Protein AF-A0A9X0WF75-F1 (afdb_monomer_lite)

Organism: NCBI:txid382777

Sequence (83 aa):
MQLSISEGVVRRFEQDQRSISLYVAPKFHEMDFEYKRVIAVAFLEWNKQTHPNAEMVFFFDSRDRKRLGHYAFGNLKLDRPLR

Secondary structure (DSSP, 8-state):
---GGGTTTEEEEEE-SSEEEEEE-THHHHS-HHHHHHHHHHHHHHHTTT-TT--EEEEEETTT--EEEEEETTEEEESS---

pLDDT: mean 89.61, std 8.68, range [56.81, 96.75]

Structure (mmCIF, N/CA/C/O backbone):
data_AF-A0A9X0WF75-F1
#
_entry.id   AF-A0A9X0WF75-F1
#
loop_
_atom_site.group_PDB
_atom_site.id
_atom_site.type_symbol
_atom_site.label_atom_id
_atom_site.label_alt_id
_atom_site.label_comp_id
_atom_site.label_asym_id
_atom_site.label_entity_id
_atom_site.label_seq_id
_atom_site.pdbx_PDB_ins_code
_atom_site.Cartn_x
_atom_site.Cartn_y
_atom_site.Cartn_z
_atom_site.occupancy
_atom_site.B_iso_or_equiv
_atom_site.auth_seq_id
_atom_site.auth_comp_id
_atom_site.auth_asym_id
_atom_site.auth_atom_id
_atom_site.pdbx_PDB_model_num
ATOM 1 N N . MET A 1 1 ? -10.285 12.194 -2.051 1.00 56.81 1 MET A N 1
ATOM 2 C CA . MET A 1 1 ? -9.090 12.857 -1.490 1.00 56.81 1 MET A CA 1
ATOM 3 C C . MET A 1 1 ? -7.860 12.122 -1.990 1.00 56.81 1 MET A C 1
ATOM 5 O O . MET A 1 1 ? -7.888 10.898 -1.998 1.00 56.81 1 MET A O 1
ATOM 9 N N . GLN A 1 2 ? -6.837 12.833 -2.463 1.00 60.06 2 GLN A N 1
ATOM 10 C CA . GLN A 1 2 ? -5.609 12.237 -2.994 1.00 60.06 2 GLN A CA 1
ATOM 11 C C . GLN A 1 2 ? -4.434 12.727 -2.143 1.00 60.06 2 GLN A C 1
ATOM 13 O O . GLN A 1 2 ? -4.247 13.931 -2.003 1.00 60.06 2 GLN A O 1
ATOM 18 N N . LEU A 1 3 ? -3.691 11.806 -1.523 1.00 75.81 3 LEU A N 1
ATOM 19 C CA . LEU A 1 3 ? -2.500 12.144 -0.738 1.00 75.81 3 LEU A CA 1
ATOM 20 C C . LEU A 1 3 ? -1.389 12.570 -1.706 1.00 75.81 3 LEU A C 1
ATOM 22 O O . LEU A 1 3 ? -1.069 11.798 -2.612 1.00 75.81 3 LEU A O 1
ATOM 26 N N . SER A 1 4 ? -0.779 13.744 -1.516 1.00 79.44 4 SER A N 1
ATOM 27 C CA . SER A 1 4 ? 0.256 14.285 -2.421 1.00 79.44 4 SER A CA 1
ATOM 28 C C . SER A 1 4 ? 1.424 13.315 -2.641 1.00 79.44 4 SER A C 1
ATOM 30 O O . SER A 1 4 ? 1.928 13.182 -3.749 1.00 79.44 4 SER A O 1
ATOM 32 N N . ILE A 1 5 ? 1.786 12.531 -1.618 1.00 77.75 5 ILE A N 1
ATOM 33 C CA . ILE A 1 5 ? 2.843 11.506 -1.697 1.00 77.75 5 ILE A CA 1
ATOM 34 C C . ILE A 1 5 ? 2.518 10.332 -2.635 1.00 77.75 5 ILE A C 1
ATOM 36 O O . ILE A 1 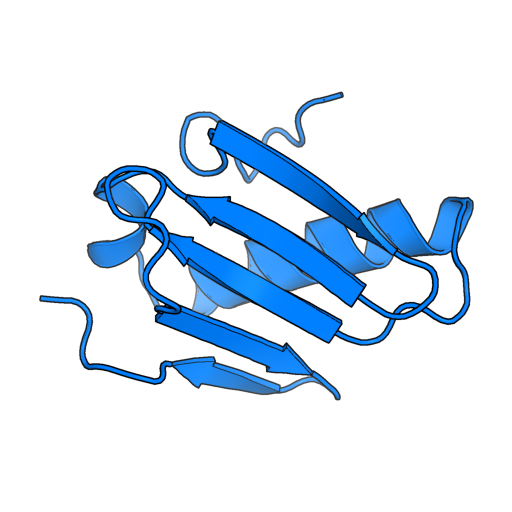5 ? 3.374 9.524 -2.975 1.00 77.75 5 ILE A O 1
ATOM 40 N N . SER A 1 6 ? 1.261 10.217 -3.050 1.00 82.38 6 SER A N 1
ATOM 41 C CA . SER A 1 6 ? 0.766 9.163 -3.934 1.00 82.38 6 SER A CA 1
ATOM 42 C C . SER A 1 6 ? 0.331 9.692 -5.299 1.00 82.38 6 SER A C 1
ATOM 44 O O . SER A 1 6 ? -0.261 8.948 -6.089 1.00 82.38 6 SER A O 1
ATOM 46 N N . GLU A 1 7 ? 0.599 10.968 -5.593 1.00 83.44 7 GLU A N 1
ATOM 47 C CA . GLU A 1 7 ? 0.096 11.637 -6.787 1.00 83.44 7 GLU A CA 1
ATOM 48 C C . GLU A 1 7 ? 0.560 10.930 -8.068 1.00 83.44 7 GLU A C 1
ATOM 50 O O . GLU A 1 7 ? 1.734 10.613 -8.283 1.00 83.44 7 GLU A O 1
ATOM 55 N N . GLY A 1 8 ? -0.412 10.570 -8.907 1.00 85.12 8 GLY A N 1
ATOM 56 C CA . GLY A 1 8 ? -0.219 9.752 -10.105 1.00 85.12 8 GLY A CA 1
ATOM 57 C C . GLY A 1 8 ? 0.228 8.301 -9.861 1.00 85.12 8 GLY A C 1
ATOM 58 O O . GLY A 1 8 ? 0.285 7.541 -10.827 1.00 85.12 8 GLY A O 1
ATOM 59 N N . VAL A 1 9 ? 0.578 7.905 -8.628 1.00 93.12 9 VAL A N 1
ATOM 60 C CA . VAL A 1 9 ? 0.969 6.530 -8.268 1.00 93.12 9 VAL A CA 1
ATOM 61 C C . VAL A 1 9 ? -0.270 5.715 -7.932 1.00 93.12 9 VAL A C 1
ATOM 63 O O . VAL A 1 9 ? -0.492 4.678 -8.542 1.00 93.12 9 VAL A O 1
ATOM 66 N N . VAL A 1 10 ? -1.103 6.182 -7.003 1.00 94.75 10 VAL A N 1
ATOM 67 C CA . VAL A 1 10 ? -2.358 5.506 -6.650 1.00 94.75 10 VAL A CA 1
ATOM 68 C C . VAL A 1 10 ? -3.462 6.035 -7.560 1.00 94.75 10 VAL A C 1
ATOM 70 O O . VAL A 1 10 ? -3.729 7.234 -7.599 1.00 94.75 10 VAL A O 1
ATOM 73 N N . ARG A 1 11 ? -4.087 5.139 -8.330 1.00 93.81 11 ARG A N 1
ATOM 74 C CA . ARG A 1 11 ? -5.168 5.467 -9.277 1.00 93.81 11 ARG A CA 1
ATOM 75 C C . ARG A 1 11 ? -6.544 5.352 -8.641 1.00 93.81 11 ARG A C 1
ATOM 77 O O . ARG A 1 11 ? -7.444 6.116 -8.967 1.00 93.81 11 ARG A O 1
ATOM 84 N N . ARG A 1 12 ? -6.698 4.373 -7.758 1.00 93.88 12 ARG A N 1
ATOM 85 C CA . ARG A 1 12 ? -7.922 4.072 -7.019 1.00 93.88 12 ARG A CA 1
ATOM 86 C C . ARG A 1 12 ? -7.528 3.409 -5.713 1.00 93.88 12 ARG A C 1
ATOM 88 O O . ARG A 1 12 ? -6.504 2.732 -5.647 1.00 93.88 12 ARG A O 1
ATOM 95 N N . PHE A 1 13 ? -8.368 3.567 -4.707 1.00 93.81 13 PHE A N 1
ATOM 96 C CA . PHE A 1 13 ? -8.297 2.764 -3.504 1.00 93.81 13 PHE A CA 1
ATOM 97 C C . PHE A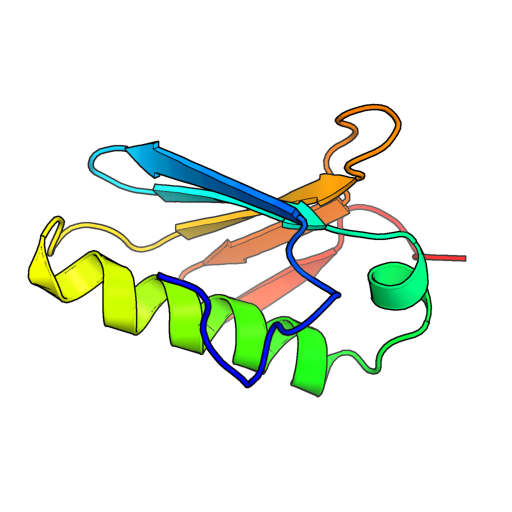 1 13 ? -9.688 2.261 -3.125 1.00 93.81 13 PHE A C 1
ATOM 99 O O . PHE A 1 13 ? -10.699 2.847 -3.513 1.00 93.81 13 PHE A O 1
ATOM 106 N N . GLU A 1 14 ? -9.716 1.166 -2.385 1.00 94.06 14 GLU A N 1
ATOM 107 C CA . GLU A 1 14 ? -10.902 0.611 -1.745 1.00 94.06 14 GLU A CA 1
ATOM 108 C C . GLU A 1 14 ? -10.570 0.377 -0.279 1.00 94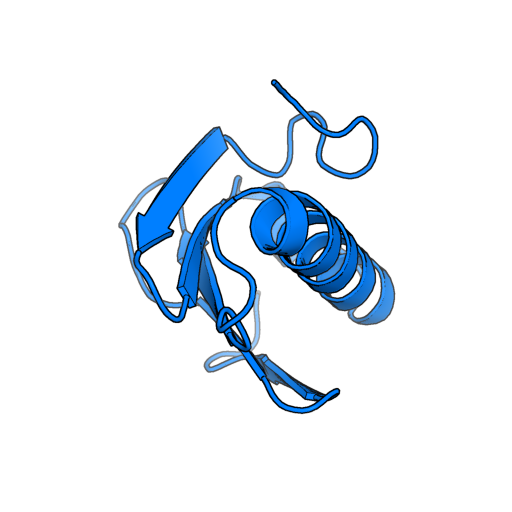.06 14 GLU A C 1
ATOM 110 O O . GLU A 1 14 ? -9.441 0.017 0.053 1.00 94.06 14 GLU A O 1
ATOM 115 N N . GLN A 1 15 ? -11.540 0.615 0.593 1.00 91.12 15 GLN A N 1
ATOM 116 C CA . GLN A 1 15 ? -11.380 0.478 2.034 1.00 91.12 15 GLN A CA 1
ATOM 117 C C . GLN A 1 15 ? -12.372 -0.552 2.543 1.00 91.12 15 GLN A C 1
ATOM 119 O O . GLN A 1 15 ? -13.535 -0.558 2.138 1.00 91.12 15 GLN A O 1
ATOM 124 N N . ASP A 1 16 ? -11.907 -1.383 3.460 1.00 87.38 16 ASP A N 1
ATOM 125 C CA . ASP A 1 16 ? -12.750 -2.197 4.315 1.00 87.38 16 ASP A CA 1
ATOM 126 C C . ASP A 1 16 ? -12.387 -1.943 5.790 1.00 87.38 16 ASP A C 1
ATOM 128 O O . ASP A 1 16 ? -11.537 -1.109 6.115 1.00 87.38 16 ASP A O 1
ATOM 132 N N . GLN A 1 17 ? -13.055 -2.640 6.710 1.00 86.12 17 GLN A N 1
ATOM 133 C CA . GLN A 1 17 ? -12.868 -2.425 8.148 1.00 86.12 17 GLN A CA 1
ATOM 134 C C . GLN A 1 17 ? -11.448 -2.722 8.660 1.00 86.12 17 GLN A C 1
ATOM 136 O O . GLN A 1 17 ? -11.102 -2.262 9.747 1.00 86.12 17 GLN A O 1
ATOM 141 N N . ARG A 1 18 ? -10.656 -3.523 7.939 1.00 89.81 18 ARG A N 1
ATOM 142 C CA . ARG A 1 18 ? -9.339 -4.017 8.378 1.00 89.81 18 ARG A CA 1
ATOM 143 C C . ARG A 1 18 ? -8.212 -3.723 7.390 1.00 89.81 18 ARG A C 1
ATOM 145 O O . ARG A 1 18 ? -7.040 -3.881 7.741 1.00 89.81 18 ARG A O 1
ATOM 152 N N . SER A 1 19 ? -8.533 -3.315 6.169 1.00 93.62 19 SER A N 1
ATOM 153 C CA . SER A 1 19 ? -7.577 -3.206 5.083 1.00 93.62 19 SER A CA 1
ATOM 154 C C . SER A 1 19 ? -7.904 -2.102 4.083 1.00 93.62 19 SER A C 1
ATOM 156 O O . SER A 1 19 ? -9.033 -1.619 3.968 1.00 93.62 19 SER A O 1
ATOM 158 N N . ILE A 1 20 ? -6.871 -1.705 3.344 1.00 94.94 20 ILE A N 1
ATOM 159 C CA . ILE A 1 20 ? -6.965 -0.789 2.212 1.00 94.94 20 ILE A CA 1
ATOM 160 C C . ILE A 1 20 ? -6.379 -1.489 0.998 1.00 94.94 20 ILE A C 1
ATOM 162 O O . ILE A 1 20 ? -5.234 -1.933 1.026 1.00 94.94 20 ILE A O 1
ATOM 166 N N . SER A 1 21 ? -7.123 -1.543 -0.095 1.00 96.19 21 SER A N 1
ATOM 167 C CA . SER A 1 21 ? -6.618 -2.007 -1.383 1.00 96.19 21 SER A CA 1
ATOM 168 C C . SER A 1 21 ? -6.239 -0.807 -2.241 1.00 96.19 21 SER A C 1
ATOM 170 O O . SER A 1 21 ? -7.090 0.011 -2.575 1.00 96.19 21 SER A O 1
ATOM 172 N N . LEU A 1 22 ? -4.964 -0.691 -2.605 1.00 96.25 22 LEU A N 1
ATOM 173 C CA . LEU A 1 22 ? -4.426 0.361 -3.464 1.00 96.25 22 LEU A CA 1
ATOM 174 C C . LEU A 1 22 ? -4.194 -0.180 -4.872 1.00 96.25 22 LEU A C 1
ATOM 176 O O . LEU A 1 22 ? -3.392 -1.090 -5.077 1.00 96.25 22 LEU A O 1
ATOM 180 N N . TYR A 1 23 ? -4.848 0.430 -5.855 1.00 96.62 23 TYR A N 1
ATOM 181 C CA . TYR A 1 23 ? -4.644 0.148 -7.271 1.00 96.62 23 TYR A CA 1
ATOM 182 C C . TYR A 1 23 ? -3.624 1.137 -7.827 1.00 96.62 23 TYR A C 1
ATOM 184 O O . TYR A 1 23 ? -3.914 2.328 -7.991 1.00 96.62 23 TYR A O 1
ATOM 192 N N . VAL A 1 24 ? -2.416 0.652 -8.096 1.00 96.00 24 VAL A N 1
ATOM 193 C CA . VAL A 1 24 ? -1.248 1.481 -8.406 1.00 96.00 24 VAL A CA 1
ATOM 194 C C . VAL A 1 24 ? -0.911 1.496 -9.897 1.00 96.00 24 VAL A C 1
ATOM 196 O O . VAL A 1 24 ? -1.144 0.537 -10.634 1.00 96.00 24 VAL A O 1
ATOM 199 N N . ALA A 1 25 ? -0.389 2.624 -10.362 1.00 95.19 25 ALA A N 1
ATOM 200 C CA . ALA A 1 25 ? 0.053 2.859 -11.728 1.00 95.19 25 ALA A CA 1
ATOM 201 C C . ALA A 1 25 ? 1.369 2.116 -12.040 1.00 95.19 25 ALA A C 1
ATOM 203 O O . ALA A 1 25 ? 2.119 1.809 -11.113 1.00 95.19 25 ALA A O 1
ATOM 204 N N . PRO A 1 26 ? 1.718 1.919 -13.328 1.00 92.19 26 PRO A N 1
ATOM 205 C CA . PRO A 1 26 ? 2.962 1.255 -13.731 1.00 92.19 26 PRO A CA 1
ATOM 206 C C . PRO A 1 26 ? 4.233 1.834 -13.096 1.00 92.19 26 PRO A C 1
ATOM 208 O O . PRO A 1 26 ? 5.096 1.075 -12.676 1.00 92.19 26 PRO A O 1
ATOM 211 N N . LYS A 1 27 ? 4.308 3.158 -12.902 1.00 91.69 27 LYS A N 1
ATOM 212 C CA . LYS A 1 27 ? 5.464 3.788 -12.247 1.00 91.69 27 LYS A CA 1
ATOM 213 C C . LYS A 1 27 ? 5.742 3.275 -10.832 1.00 91.69 27 LYS A C 1
ATOM 215 O O . LYS A 1 27 ? 6.858 3.416 -10.362 1.00 91.69 27 LYS A O 1
ATOM 220 N N . PHE A 1 28 ? 4.756 2.677 -10.150 1.00 93.38 28 PHE A N 1
ATOM 221 C CA . PHE A 1 28 ? 4.967 2.046 -8.845 1.00 93.38 28 PHE A CA 1
ATOM 222 C C . PHE A 1 28 ? 6.030 0.951 -8.918 1.00 93.38 28 PHE A C 1
ATOM 224 O O . PHE A 1 28 ? 6.810 0.811 -7.986 1.00 93.38 28 PHE A O 1
ATOM 231 N N . HIS A 1 29 ? 6.100 0.198 -10.018 1.00 90.56 29 HIS A N 1
ATOM 232 C CA . HIS A 1 29 ? 7.070 -0.887 -10.182 1.00 90.56 29 HIS A CA 1
ATOM 233 C C . HIS A 1 29 ? 8.510 -0.375 -10.057 1.00 90.56 29 HIS A C 1
ATOM 235 O O . HIS A 1 29 ? 9.291 -0.958 -9.310 1.00 90.56 29 HIS A O 1
ATOM 241 N N . GLU A 1 30 ? 8.783 0.792 -10.635 1.00 90.56 30 GLU A N 1
ATOM 242 C CA . GLU A 1 30 ? 10.099 1.442 -10.709 1.00 90.56 30 GLU A CA 1
ATOM 243 C C . GLU A 1 30 ? 10.525 2.169 -9.420 1.00 90.56 30 GLU A C 1
ATOM 245 O O . GLU A 1 30 ? 11.683 2.552 -9.282 1.00 90.56 30 GLU A O 1
ATOM 250 N N . MET A 1 31 ? 9.614 2.382 -8.464 1.00 91.12 31 MET A N 1
ATOM 251 C CA . MET A 1 31 ? 9.927 3.125 -7.232 1.00 91.12 31 MET A CA 1
ATOM 252 C C . MET A 1 31 ? 10.873 2.340 -6.322 1.00 91.12 31 MET A C 1
ATOM 254 O O . MET A 1 31 ? 10.842 1.109 -6.296 1.00 91.12 31 MET A O 1
ATOM 258 N N . ASP A 1 32 ? 11.645 3.022 -5.484 1.00 92.75 32 ASP A N 1
ATOM 259 C CA . ASP A 1 32 ? 12.384 2.328 -4.435 1.00 92.75 32 ASP A CA 1
ATOM 260 C C . ASP A 1 32 ? 11.435 1.697 -3.392 1.00 92.75 32 ASP A C 1
ATOM 262 O O . ASP A 1 32 ? 10.237 1.997 -3.303 1.00 92.75 32 ASP A O 1
ATOM 266 N N . PHE A 1 33 ? 11.969 0.744 -2.630 1.00 91.50 33 PHE A N 1
ATOM 267 C CA . PHE A 1 33 ? 11.199 -0.007 -1.643 1.00 91.50 33 PHE A CA 1
ATOM 268 C C . PHE A 1 33 ? 10.679 0.876 -0.497 1.00 91.50 33 PHE A C 1
ATOM 270 O O . PHE A 1 33 ? 9.550 0.686 -0.037 1.00 91.50 33 PHE A O 1
ATOM 277 N N . GLU A 1 34 ? 11.463 1.864 -0.063 1.00 92.50 34 GLU A N 1
ATOM 278 C CA . GLU A 1 34 ? 11.085 2.757 1.034 1.00 92.50 34 GLU A CA 1
ATOM 279 C C . GLU A 1 34 ? 9.919 3.660 0.642 1.00 92.50 34 GLU A C 1
ATOM 281 O O . GLU A 1 34 ? 8.972 3.821 1.409 1.00 92.50 34 GLU A O 1
ATOM 286 N N . TYR A 1 35 ? 9.902 4.174 -0.581 1.00 92.75 35 TYR A N 1
ATOM 287 C CA . TYR A 1 35 ? 8.819 5.008 -1.070 1.00 92.75 35 TYR A CA 1
ATOM 288 C C . TYR A 1 35 ? 7.504 4.225 -1.147 1.00 92.75 35 TYR A C 1
ATOM 290 O O . TYR A 1 35 ? 6.450 4.720 -0.740 1.00 92.75 35 TYR A O 1
ATOM 298 N N . LYS A 1 36 ? 7.551 2.961 -1.590 1.00 94.50 36 LYS A N 1
ATOM 299 C CA . LYS A 1 36 ? 6.386 2.057 -1.561 1.00 94.50 36 LYS A CA 1
ATOM 300 C C . LYS A 1 36 ? 5.851 1.879 -0.141 1.00 94.50 36 LYS A C 1
ATOM 302 O O . LYS A 1 36 ? 4.637 1.929 0.072 1.00 94.50 36 LYS A O 1
ATOM 307 N N . ARG A 1 37 ? 6.752 1.706 0.832 1.00 94.94 37 ARG A N 1
ATOM 308 C CA . ARG A 1 37 ? 6.409 1.591 2.256 1.00 94.94 37 ARG A CA 1
ATOM 309 C C . ARG A 1 37 ? 5.761 2.874 2.772 1.00 94.94 37 ARG A C 1
ATOM 311 O O . ARG A 1 37 ? 4.725 2.802 3.425 1.00 94.94 37 ARG A O 1
ATOM 318 N N . VAL A 1 38 ? 6.317 4.037 2.437 1.00 94.62 38 VAL A N 1
ATOM 319 C CA . VAL A 1 38 ? 5.785 5.344 2.846 1.00 94.62 38 VAL A CA 1
ATOM 320 C C . VAL A 1 38 ? 4.374 5.577 2.301 1.00 94.62 38 VAL A C 1
ATOM 322 O O . VAL A 1 38 ? 3.510 6.031 3.051 1.00 94.62 38 VAL A O 1
ATOM 325 N N . ILE A 1 39 ? 4.094 5.205 1.046 1.00 94.56 39 ILE A N 1
ATOM 326 C CA . ILE A 1 39 ? 2.731 5.265 0.491 1.00 94.56 39 ILE A CA 1
ATOM 327 C C . ILE A 1 39 ? 1.769 4.412 1.329 1.00 94.56 39 ILE A C 1
ATOM 329 O O . ILE A 1 39 ? 0.702 4.897 1.706 1.00 94.56 39 ILE A O 1
ATOM 333 N N . ALA A 1 40 ? 2.135 3.163 1.644 1.00 95.19 40 ALA A N 1
ATOM 334 C CA . ALA A 1 40 ? 1.300 2.291 2.473 1.00 95.19 40 ALA A CA 1
ATOM 335 C C . ALA A 1 40 ? 1.020 2.903 3.850 1.00 95.19 40 ALA A C 1
ATOM 337 O O . ALA A 1 40 ? -0.135 2.964 4.265 1.00 95.19 40 ALA A O 1
ATOM 338 N N . VAL A 1 41 ? 2.058 3.389 4.535 1.00 94.69 41 VAL A N 1
ATOM 339 C CA . VAL A 1 41 ? 1.923 4.026 5.853 1.00 94.69 41 VAL A CA 1
ATOM 340 C C . VAL A 1 41 ? 0.986 5.228 5.780 1.00 94.69 41 VAL A C 1
ATOM 342 O O . VAL A 1 41 ? 0.070 5.327 6.588 1.00 94.69 41 VAL A O 1
ATOM 345 N N . ALA A 1 42 ? 1.157 6.104 4.789 1.00 93.56 42 ALA A N 1
ATOM 346 C CA . ALA A 1 42 ? 0.326 7.295 4.646 1.00 93.56 42 ALA A CA 1
ATOM 347 C C . ALA A 1 42 ? -1.160 6.949 4.443 1.00 93.56 42 ALA A C 1
ATOM 349 O O . ALA A 1 42 ? -2.027 7.571 5.055 1.00 93.56 42 ALA A O 1
ATOM 350 N N . PHE A 1 43 ? -1.463 5.935 3.626 1.00 93.56 43 PHE A N 1
ATOM 351 C CA . PHE A 1 43 ? -2.838 5.463 3.450 1.00 93.56 43 PHE A CA 1
ATOM 352 C C . PHE A 1 43 ? -3.395 4.811 4.713 1.00 93.56 43 PHE A C 1
ATOM 354 O O . PHE A 1 43 ? -4.557 5.042 5.043 1.00 93.56 43 PHE A O 1
ATOM 361 N N . LEU A 1 44 ? -2.584 4.028 5.426 1.00 91.75 44 LEU A N 1
ATOM 362 C CA . LEU A 1 44 ? -3.002 3.379 6.662 1.00 91.75 44 LEU A CA 1
ATOM 363 C C . LEU A 1 44 ? -3.337 4.405 7.750 1.00 91.75 44 LEU A C 1
ATOM 365 O O . LEU A 1 44 ? -4.416 4.343 8.329 1.00 91.75 44 LEU A O 1
ATOM 369 N N . GLU A 1 45 ? -2.456 5.381 7.976 1.00 90.94 45 GLU A N 1
ATOM 370 C CA . GLU A 1 45 ? -2.679 6.469 8.937 1.00 90.94 45 GLU A CA 1
ATOM 371 C C . GLU A 1 45 ? -3.894 7.320 8.573 1.00 90.94 45 GLU A C 1
ATOM 373 O O . GLU A 1 45 ? -4.694 7.673 9.438 1.00 90.94 45 GLU A O 1
ATOM 378 N N . TRP A 1 46 ? -4.087 7.597 7.283 1.00 89.25 46 TRP A N 1
ATOM 379 C CA . TRP A 1 46 ? -5.291 8.277 6.833 1.00 89.25 46 TRP A CA 1
ATOM 380 C C . TRP A 1 46 ? -6.560 7.456 7.130 1.00 89.25 46 TRP A C 1
ATOM 382 O O . TRP A 1 46 ? -7.527 7.984 7.677 1.00 89.25 46 TRP A O 1
ATOM 392 N N . ASN A 1 47 ? -6.556 6.158 6.820 1.00 89.25 47 ASN A N 1
ATOM 393 C CA . ASN A 1 47 ? -7.716 5.289 7.010 1.00 89.25 47 ASN A CA 1
ATOM 394 C C . ASN A 1 47 ? -8.075 5.079 8.480 1.00 89.25 47 ASN A C 1
ATOM 396 O O . ASN A 1 47 ? -9.246 4.892 8.786 1.00 89.25 47 ASN A O 1
ATOM 400 N N . LYS A 1 48 ? -7.107 5.157 9.401 1.00 87.00 48 LYS A N 1
ATOM 401 C CA . LYS A 1 48 ? -7.364 5.060 10.847 1.00 87.00 48 LYS A CA 1
ATOM 402 C C . LYS A 1 48 ? -8.342 6.117 11.365 1.00 87.00 48 LYS A C 1
ATOM 404 O O . LYS A 1 48 ? -8.979 5.886 12.387 1.00 87.00 48 LYS A O 1
ATOM 409 N N . GLN A 1 49 ? -8.505 7.240 10.659 1.00 86.88 49 GLN A N 1
ATOM 410 C CA . GLN A 1 49 ? -9.475 8.282 11.013 1.00 86.88 49 GLN A CA 1
ATOM 411 C C . GLN A 1 49 ? -10.931 7.794 10.908 1.00 86.88 49 GLN A C 1
ATOM 413 O O . GLN A 1 49 ? -11.784 8.258 11.658 1.00 86.88 49 GLN A O 1
ATOM 418 N N . THR A 1 50 ? -11.217 6.857 9.998 1.00 86.69 50 THR A N 1
ATOM 419 C CA . THR A 1 50 ? -12.562 6.295 9.765 1.00 86.69 50 THR A CA 1
ATOM 420 C C . THR A 1 50 ? -12.670 4.820 10.151 1.00 86.69 50 THR A C 1
ATOM 422 O O . THR A 1 50 ? -13.719 4.367 10.605 1.00 86.69 50 THR A O 1
ATOM 425 N N . HIS A 1 51 ? -11.584 4.066 10.004 1.00 87.25 51 HIS A N 1
ATOM 426 C CA . HIS A 1 51 ? -11.477 2.636 10.273 1.00 87.25 51 HIS A CA 1
ATOM 427 C C . HIS A 1 51 ? -10.264 2.373 11.181 1.00 87.25 51 HIS A C 1
ATOM 429 O O . HIS A 1 51 ? -9.197 1.985 10.701 1.00 87.25 51 HIS A O 1
ATOM 435 N N . PRO A 1 52 ? -10.402 2.567 12.507 1.00 86.00 52 PRO A N 1
ATOM 436 C CA . PRO A 1 52 ? -9.279 2.496 13.448 1.00 86.00 52 PRO A CA 1
ATOM 437 C C . PRO A 1 52 ? -8.630 1.107 13.542 1.00 86.00 52 PRO A C 1
ATOM 439 O O . PRO A 1 52 ? -7.476 1.002 13.942 1.00 86.00 52 PRO A O 1
ATOM 442 N N . ASN A 1 53 ? -9.341 0.053 13.131 1.00 87.44 53 ASN A N 1
ATOM 443 C CA . ASN A 1 53 ? -8.854 -1.332 13.130 1.00 87.44 53 ASN A CA 1
ATOM 444 C C . ASN A 1 53 ? -8.138 -1.724 11.827 1.00 87.44 53 ASN A C 1
ATOM 446 O O . ASN A 1 53 ? -7.881 -2.906 11.594 1.00 87.44 53 ASN A O 1
ATOM 450 N N . ALA A 1 54 ? -7.877 -0.766 10.936 1.00 87.06 54 ALA A N 1
ATOM 451 C CA . ALA A 1 54 ? -7.141 -1.037 9.718 1.00 87.06 54 ALA A CA 1
ATOM 452 C C . ALA A 1 54 ? -5.650 -1.206 10.011 1.00 87.06 54 ALA A C 1
ATOM 454 O O . ALA A 1 54 ? -4.992 -0.303 10.528 1.00 87.06 54 ALA A O 1
ATOM 455 N N . GLU A 1 55 ? -5.113 -2.358 9.619 1.00 91.38 55 GLU A N 1
ATOM 456 C CA . GLU A 1 55 ? -3.717 -2.735 9.883 1.00 91.38 55 GLU A CA 1
ATOM 457 C C . GLU A 1 55 ? -2.972 -3.168 8.617 1.00 91.38 55 GLU A C 1
ATOM 459 O O . GLU A 1 55 ? -1.763 -3.408 8.652 1.00 91.38 55 GLU A O 1
ATOM 464 N N . MET A 1 56 ? -3.687 -3.268 7.491 1.00 95.06 56 MET A N 1
ATOM 465 C CA . MET A 1 56 ? -3.165 -3.834 6.254 1.00 95.06 56 MET A CA 1
ATOM 466 C C . MET A 1 56 ? -3.405 -2.929 5.052 1.00 95.06 56 MET A C 1
ATOM 468 O O . MET A 1 56 ? -4.471 -2.341 4.884 1.00 95.06 56 MET A O 1
ATOM 472 N N . VAL A 1 57 ? -2.423 -2.891 4.160 1.00 96.62 57 VAL A N 1
ATOM 473 C CA . VAL A 1 57 ? -2.542 -2.284 2.837 1.00 96.62 57 VAL A CA 1
ATOM 474 C C . VAL A 1 57 ? -2.145 -3.313 1.793 1.00 96.62 57 VAL A C 1
ATOM 476 O O . VAL A 1 57 ? -1.047 -3.855 1.856 1.00 96.62 57 VAL A O 1
ATOM 479 N N . PHE A 1 58 ? -3.004 -3.572 0.817 1.00 96.56 58 PHE A N 1
ATOM 480 C CA . PHE A 1 58 ? -2.707 -4.413 -0.336 1.00 96.56 58 PHE A CA 1
ATOM 481 C C . PHE A 1 58 ? -2.395 -3.550 -1.553 1.00 96.56 58 PHE A C 1
ATOM 483 O O . PHE A 1 58 ? -3.076 -2.562 -1.813 1.00 96.56 58 PHE A O 1
ATOM 490 N N . PHE A 1 59 ? -1.395 -3.948 -2.332 1.00 96.75 59 PHE A N 1
ATOM 491 C CA . PHE A 1 59 ? -1.062 -3.312 -3.601 1.00 96.75 59 PHE A CA 1
ATOM 492 C C . PHE A 1 59 ? -1.514 -4.195 -4.759 1.00 96.75 59 PHE A C 1
ATOM 494 O O . PHE A 1 59 ? -1.146 -5.370 -4.836 1.00 96.75 59 PHE A O 1
ATOM 501 N N . PHE A 1 60 ? -2.261 -3.608 -5.688 1.00 96.44 60 PHE A N 1
ATOM 502 C CA . PHE A 1 60 ? -2.719 -4.239 -6.919 1.00 96.44 60 PHE A CA 1
ATOM 503 C C . PHE A 1 60 ? -2.285 -3.412 -8.125 1.00 96.44 60 PHE A C 1
ATOM 505 O O . PHE A 1 60 ? -2.370 -2.185 -8.101 1.00 96.44 60 PHE A O 1
ATOM 512 N N . ASP A 1 61 ? -1.857 -4.061 -9.205 1.00 9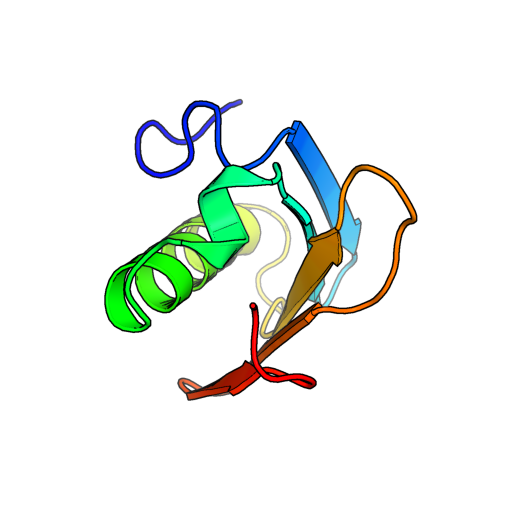5.06 61 ASP A N 1
ATOM 513 C CA . ASP A 1 61 ? -1.619 -3.357 -10.464 1.00 95.06 61 ASP A CA 1
ATOM 514 C C . ASP A 1 61 ? -2.952 -2.839 -11.016 1.00 95.06 61 ASP A C 1
ATOM 516 O O . ASP A 1 61 ? -3.917 -3.587 -11.173 1.00 95.06 61 ASP A O 1
ATOM 520 N N . SER A 1 62 ? -3.027 -1.544 -11.308 1.00 95.56 62 SER A N 1
ATOM 521 C CA . SER A 1 62 ? -4.257 -0.925 -11.814 1.00 95.56 62 SER A CA 1
ATOM 522 C C . SER A 1 62 ? -4.690 -1.442 -13.192 1.00 95.56 62 SER A C 1
ATOM 524 O O . SER A 1 62 ? -5.866 -1.310 -13.527 1.00 95.56 62 SER A O 1
ATOM 526 N N . ARG A 1 63 ? -3.784 -2.037 -13.981 1.00 94.00 63 ARG A N 1
ATOM 527 C CA . ARG A 1 63 ? -4.068 -2.527 -15.340 1.00 94.00 63 ARG A CA 1
ATOM 528 C C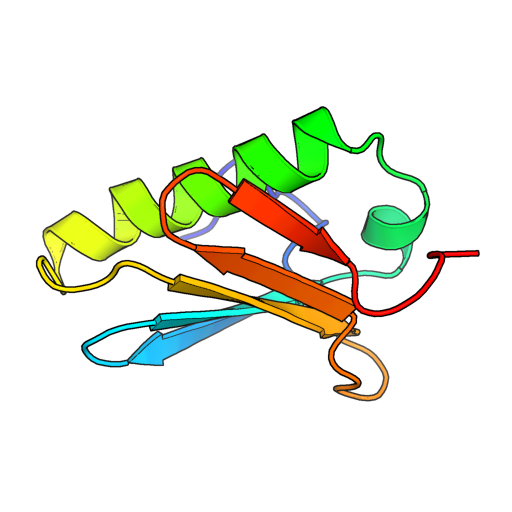 . ARG A 1 63 ? -4.774 -3.878 -15.338 1.00 94.00 63 ARG A C 1
ATOM 530 O O . ARG A 1 63 ? -5.703 -4.076 -16.111 1.00 94.00 63 ARG A O 1
ATOM 537 N N . ASP A 1 64 ? -4.322 -4.804 -14.493 1.00 94.00 64 ASP A N 1
ATOM 538 C CA . ASP A 1 64 ? -4.767 -6.205 -14.518 1.00 94.00 64 ASP A CA 1
ATOM 539 C C . ASP A 1 64 ? -5.233 -6.742 -13.155 1.00 94.00 64 ASP A C 1
ATOM 541 O O . ASP A 1 64 ? -5.612 -7.907 -13.044 1.00 94.00 64 ASP A O 1
ATOM 545 N N . ARG A 1 65 ? -5.242 -5.889 -12.123 1.00 92.62 65 ARG A N 1
ATOM 546 C CA . ARG A 1 65 ? -5.648 -6.200 -10.744 1.00 92.62 65 ARG A CA 1
ATOM 547 C C . ARG A 1 65 ? -4.852 -7.343 -10.114 1.00 92.62 65 ARG A C 1
ATOM 549 O O . ARG A 1 65 ? -5.304 -7.937 -9.135 1.00 92.62 65 ARG A O 1
ATOM 556 N N . LYS A 1 66 ? -3.658 -7.665 -10.624 1.00 93.94 66 LYS A N 1
ATOM 557 C CA . LYS A 1 66 ? -2.782 -8.638 -9.966 1.00 93.94 66 LYS A CA 1
ATOM 558 C C . LYS A 1 66 ? -2.227 -8.055 -8.675 1.00 93.94 66 LYS A C 1
ATOM 560 O O . LYS A 1 66 ? -1.763 -6.916 -8.646 1.00 93.94 66 LYS A O 1
ATOM 565 N N . ARG A 1 67 ? -2.221 -8.870 -7.617 1.00 94.81 67 ARG A N 1
ATOM 566 C CA . ARG A 1 67 ? -1.592 -8.516 -6.341 1.00 94.81 67 ARG A CA 1
ATOM 567 C C . ARG A 1 67 ? -0.074 -8.414 -6.518 1.00 94.81 67 ARG A C 1
ATOM 569 O O . ARG A 1 67 ? 0.559 -9.340 -7.037 1.00 94.81 67 ARG A O 1
ATOM 576 N N . LEU A 1 68 ? 0.468 -7.274 -6.106 1.00 95.19 68 LEU A N 1
ATOM 577 C CA . LEU A 1 68 ? 1.888 -6.923 -6.157 1.00 95.19 68 LEU A CA 1
ATOM 578 C C . LEU A 1 68 ? 2.571 -7.129 -4.806 1.00 95.19 68 LEU A C 1
ATOM 580 O O . LEU A 1 68 ? 3.758 -7.439 -4.752 1.00 95.19 68 LEU A O 1
ATOM 584 N N . GLY A 1 69 ? 1.829 -6.956 -3.715 1.00 95.62 69 GLY A N 1
ATOM 585 C CA . GLY A 1 69 ? 2.349 -7.083 -2.364 1.00 95.62 69 GLY A CA 1
ATOM 586 C C . GLY A 1 69 ? 1.384 -6.545 -1.323 1.00 95.62 69 GLY A C 1
ATOM 587 O O . GLY A 1 69 ? 0.245 -6.187 -1.630 1.00 95.62 69 GLY A O 1
ATOM 588 N N . HIS A 1 70 ? 1.855 -6.474 -0.087 1.00 96.62 70 HIS A N 1
ATOM 589 C CA . HIS A 1 70 ? 1.118 -5.897 1.024 1.00 96.62 70 HIS A CA 1
ATOM 590 C C . HIS A 1 70 ? 2.049 -5.271 2.058 1.00 96.62 70 HIS A C 1
ATOM 592 O O . HIS A 1 70 ? 3.207 -5.661 2.189 1.00 96.62 70 HIS A O 1
ATOM 598 N N . TYR A 1 71 ? 1.512 -4.324 2.813 1.00 96.69 71 TYR A N 1
ATOM 599 C CA . TYR A 1 71 ? 2.098 -3.792 4.030 1.00 96.69 71 TYR A CA 1
ATOM 600 C C . TYR A 1 71 ? 1.220 -4.192 5.213 1.00 96.69 71 TYR A C 1
ATOM 602 O O . TYR A 1 71 ? 0.021 -3.918 5.199 1.00 96.69 71 TYR A O 1
ATOM 610 N N . ALA A 1 72 ? 1.801 -4.847 6.213 1.00 93.94 72 ALA A N 1
ATOM 611 C CA . ALA A 1 72 ? 1.107 -5.251 7.432 1.00 93.94 72 ALA A CA 1
ATOM 612 C C . ALA A 1 72 ? 2.095 -5.314 8.600 1.00 93.94 72 ALA A C 1
ATOM 614 O O . ALA A 1 72 ? 3.253 -5.691 8.412 1.00 93.94 72 ALA A O 1
ATOM 615 N N . PHE A 1 73 ? 1.646 -4.949 9.805 1.00 87.12 73 PHE A N 1
ATOM 616 C CA . PHE A 1 73 ? 2.445 -5.045 11.038 1.00 87.12 73 PHE A CA 1
ATOM 617 C C . PHE A 1 73 ? 3.852 -4.423 10.919 1.00 87.12 73 PHE A C 1
ATOM 619 O O . PHE A 1 73 ? 4.843 -5.004 11.354 1.00 87.12 73 PHE A O 1
ATOM 626 N N . GLY A 1 74 ? 3.958 -3.264 10.260 1.00 87.50 74 GLY A N 1
ATOM 627 C CA . GLY A 1 74 ? 5.233 -2.557 10.078 1.00 87.50 74 GLY A CA 1
ATOM 628 C C . GLY A 1 74 ? 6.101 -3.043 8.912 1.00 87.50 74 GLY A C 1
ATOM 629 O O . GLY A 1 74 ? 7.136 -2.439 8.644 1.00 87.50 74 GLY A O 1
ATOM 630 N N . ASN A 1 75 ? 5.694 -4.094 8.198 1.00 91.81 75 ASN A N 1
ATOM 631 C CA . ASN A 1 75 ? 6.518 -4.748 7.186 1.00 91.81 75 ASN A CA 1
ATOM 632 C C . ASN A 1 75 ? 5.873 -4.691 5.801 1.00 91.81 75 ASN A C 1
ATOM 634 O O . ASN A 1 75 ? 4.714 -5.067 5.625 1.00 91.81 75 ASN A O 1
ATOM 638 N N . LEU A 1 76 ? 6.649 -4.261 4.802 1.00 93.62 76 LEU A N 1
ATOM 639 C CA . LEU A 1 76 ? 6.284 -4.357 3.389 1.00 93.62 76 LEU A CA 1
ATOM 640 C C . LEU A 1 76 ? 6.786 -5.692 2.826 1.00 93.62 76 LEU A C 1
ATOM 642 O O . LEU A 1 76 ? 7.961 -6.026 2.952 1.00 93.62 76 LEU A O 1
ATOM 646 N N . LYS A 1 77 ? 5.910 -6.437 2.155 1.00 94.50 77 LYS A N 1
ATOM 647 C CA . LYS A 1 77 ? 6.252 -7.653 1.418 1.00 94.50 77 LYS A CA 1
ATOM 648 C C . LYS A 1 77 ? 5.728 -7.556 -0.007 1.00 94.50 77 LYS A C 1
ATOM 650 O O . LYS A 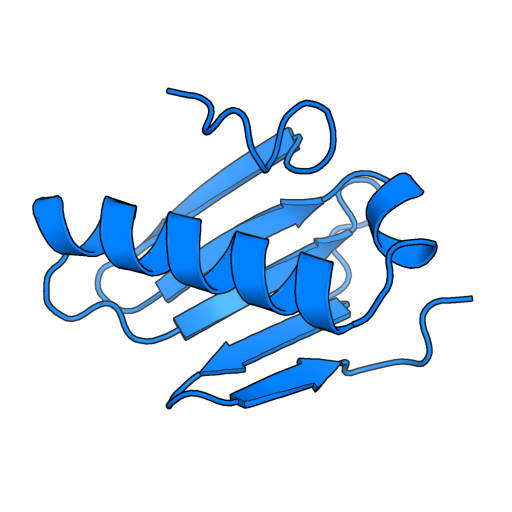1 77 ? 4.534 -7.368 -0.223 1.00 94.50 77 LYS A O 1
ATOM 655 N N . LEU A 1 78 ? 6.619 -7.721 -0.979 1.00 91.88 78 LEU A N 1
ATOM 656 C CA . LEU A 1 78 ? 6.258 -7.809 -2.392 1.00 91.88 78 LEU A CA 1
ATOM 657 C C . LEU A 1 78 ? 6.098 -9.283 -2.769 1.00 91.88 78 LEU A C 1
ATOM 659 O O . LEU A 1 78 ? 6.954 -10.105 -2.452 1.00 91.88 78 LEU A O 1
ATOM 663 N N . ASP A 1 79 ? 4.991 -9.628 -3.422 1.00 86.88 79 ASP A N 1
ATOM 664 C CA . ASP A 1 79 ? 4.712 -11.008 -3.838 1.00 86.88 79 ASP A CA 1
ATOM 665 C C . ASP A 1 79 ? 5.550 -11.421 -5.053 1.00 86.88 79 ASP A C 1
ATOM 667 O O . ASP A 1 79 ? 5.660 -12.606 -5.367 1.00 86.88 79 ASP A O 1
ATOM 671 N N . ARG A 1 80 ? 6.092 -10.440 -5.782 1.00 71.94 80 ARG A N 1
ATOM 672 C CA . ARG A 1 80 ? 6.839 -10.640 -7.024 1.00 71.94 80 ARG A CA 1
ATOM 673 C C . ARG A 1 80 ? 7.948 -9.593 -7.124 1.00 71.94 80 ARG A C 1
ATOM 675 O O . ARG A 1 80 ? 7.728 -8.460 -6.690 1.00 71.94 80 ARG A O 1
ATOM 682 N N . PRO A 1 81 ? 9.095 -9.919 -7.744 1.00 66.69 81 PRO A N 1
ATOM 683 C CA . PRO A 1 81 ? 10.010 -8.898 -8.230 1.00 66.69 81 PRO A CA 1
ATOM 684 C C . PRO A 1 81 ? 9.240 -8.005 -9.204 1.00 66.69 81 PRO A C 1
ATOM 686 O O . PRO A 1 81 ? 8.717 -8.491 -10.210 1.00 66.69 81 PRO A O 1
ATOM 689 N N . LEU A 1 82 ? 9.122 -6.726 -8.871 1.00 65.00 82 LEU A N 1
ATOM 690 C CA . LEU A 1 82 ? 8.551 -5.726 -9.762 1.00 65.00 82 LEU A CA 1
ATOM 691 C C . LEU A 1 82 ? 9.641 -5.442 -10.802 1.00 65.00 82 LEU A C 1
ATOM 693 O O . LEU A 1 82 ? 10.699 -4.931 -10.442 1.00 65.00 82 LEU A O 1
ATOM 697 N N . ARG A 1 83 ? 9.443 -5.934 -12.028 1.00 58.31 83 ARG A N 1
ATOM 698 C CA . ARG A 1 83 ? 10.342 -5.710 -13.167 1.00 58.31 83 ARG A CA 1
ATOM 699 C C . ARG A 1 83 ? 9.850 -4.533 -13.985 1.00 58.31 83 ARG A C 1
ATOM 701 O O . ARG A 1 83 ? 8.611 -4.440 -14.147 1.00 58.31 83 ARG A O 1
#

Foldseek 3Di:
DDDPLCVQFFPDWDDDLAEIETAGELVVLVDDPVSVLVVQVVVQVVCCVPRVNHFKYWYAHNPPRDTQWMDGPNDTDGPDNSD

Radius of gyration: 11.54 Å; chains: 1; bounding box: 25×25×29 Å